Protein AF-A0A2Z5EG47-F1 (afdb_monomer_lite)

Secondary structure (DSSP, 8-state):
---------------------SHHHHHHHHHHHHHHHHHHHHHHHHHHHHHHHHHTT-S-HHHHHHHHHHHHHHHHHHHTTS-GGGHHHHHHHHHHHHHHHHHT--HHHHTSHHH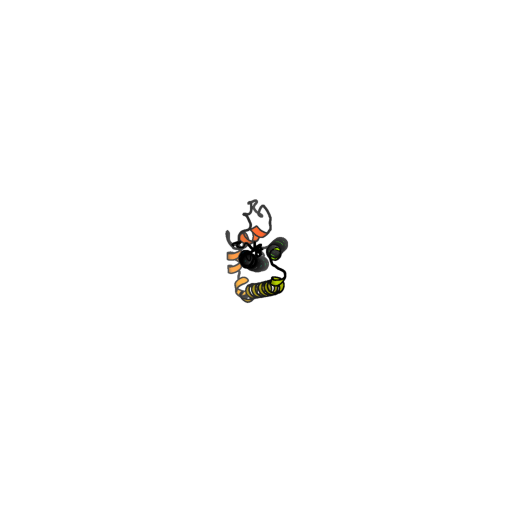HHHHHSTTSHHHHHHGGG--SB-TTSPBPPS----

Sequence (150 aa):
MKGLAYAAGVLLLSAAPCAAATGDKLDQASVARAMYKGAVTTAMKLKRLMLKGQICGVLSQDEATIIQVNADALIAGEATQLSSADADWARSYREGVSDGAFRSADPADERSDEACRRFAAPGGPLGKIRTWTDKPIDENGIRLSPRTLP

Foldseek 3Di:
DDDDDDDDDDDDPPDDPDPDDDPVVVVLQVVLVVQLLVLLLLLLLLLLLLVLCVLLVNADPLLSVQLNVLSVVSNVVSVVSHDPVCVVVSVVSSVVSNCVSPVPDDPVVSNDPVVSCQCPPVVHVVLLSSLSSPPQADPVRHGRDHRDRD

pLDDT: mean 79.4, std 18.1, range [34.75, 96.81]

Structure (mmCIF, N/CA/C/O backbone):
data_AF-A0A2Z5EG47-F1
#
_entry.id   AF-A0A2Z5EG47-F1
#
loop_
_atom_site.group_PDB
_atom_site.id
_atom_site.type_symbol
_atom_site.label_atom_id
_atom_site.label_alt_id
_atom_site.label_comp_id
_atom_site.label_asym_id
_atom_site.label_entity_id
_atom_site.label_seq_id
_atom_site.pdbx_PDB_ins_code
_atom_site.Cartn_x
_atom_site.Cartn_y
_atom_site.Cartn_z
_atom_site.occupancy
_atom_site.B_iso_or_equiv
_atom_site.auth_seq_id
_atom_site.auth_comp_id
_atom_site.auth_asym_id
_atom_site.auth_atom_id
_atom_site.pdbx_PDB_model_num
ATOM 1 N N . MET A 1 1 ? 79.664 -1.237 -53.451 1.00 37.62 1 MET A N 1
ATOM 2 C CA . MET A 1 1 ? 79.757 -0.718 -52.070 1.00 37.62 1 MET A CA 1
ATOM 3 C C . MET A 1 1 ? 78.360 -0.322 -51.607 1.00 37.62 1 MET A C 1
ATOM 5 O O . MET A 1 1 ? 77.699 0.383 -52.346 1.00 37.62 1 MET A O 1
ATOM 9 N N . LYS A 1 2 ? 77.951 -0.871 -50.452 1.00 41.50 2 LYS A N 1
ATOM 10 C CA . LYS A 1 2 ? 76.950 -0.447 -49.443 1.00 41.50 2 LYS A CA 1
ATOM 11 C C . LYS A 1 2 ? 75.808 0.536 -49.792 1.00 41.50 2 LYS A C 1
ATOM 13 O O . LYS A 1 2 ? 76.050 1.620 -50.297 1.00 41.50 2 LYS A O 1
ATOM 18 N N . GLY A 1 3 ? 74.621 0.204 -49.264 1.00 34.75 3 GLY A N 1
ATOM 19 C CA . GLY A 1 3 ? 73.510 1.119 -48.944 1.00 34.75 3 GLY A CA 1
ATOM 20 C C . GLY A 1 3 ? 72.186 0.347 -48.809 1.00 34.75 3 GLY A C 1
ATOM 21 O O . GLY A 1 3 ? 71.495 0.189 -49.801 1.00 34.75 3 GLY A O 1
ATOM 22 N N . LEU A 1 4 ? 71.970 -0.470 -47.769 1.00 40.62 4 LEU A N 1
ATOM 23 C CA . LEU A 1 4 ? 71.340 -0.154 -46.468 1.00 40.62 4 LEU A CA 1
ATOM 24 C C . LEU A 1 4 ? 69.941 0.499 -46.555 1.00 40.62 4 LEU A C 1
ATOM 26 O O . LEU A 1 4 ? 69.754 1.544 -47.162 1.00 40.62 4 LEU A O 1
ATOM 30 N N . ALA A 1 5 ? 68.997 -0.203 -45.919 1.00 44.69 5 ALA A N 1
ATOM 31 C CA . ALA A 1 5 ? 67.548 -0.035 -45.853 1.00 44.69 5 ALA A CA 1
ATOM 32 C C . ALA A 1 5 ? 67.066 1.272 -45.197 1.00 44.69 5 ALA A C 1
ATOM 34 O O . ALA A 1 5 ? 67.839 1.918 -44.506 1.00 44.69 5 ALA A O 1
ATOM 35 N N . TYR A 1 6 ? 65.770 1.588 -45.333 1.00 38.62 6 TYR A N 1
ATOM 36 C CA . TYR A 1 6 ? 64.822 1.649 -44.203 1.00 38.62 6 TYR A CA 1
ATOM 3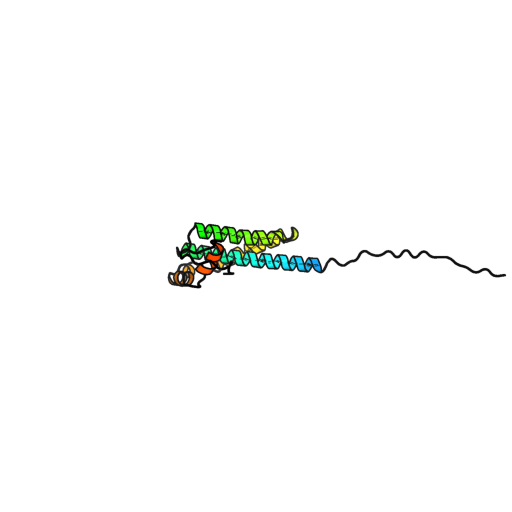7 C C . TYR A 1 6 ? 63.382 1.818 -44.728 1.00 38.62 6 TYR A C 1
ATOM 39 O O . TYR A 1 6 ? 63.048 2.812 -45.364 1.00 38.62 6 TYR A O 1
ATOM 47 N N . ALA A 1 7 ? 62.531 0.826 -44.456 1.00 45.78 7 ALA A N 1
ATOM 48 C CA . ALA A 1 7 ? 61.086 0.896 -44.648 1.00 45.78 7 ALA A CA 1
ATOM 49 C C . ALA A 1 7 ? 60.450 1.415 -43.350 1.00 45.78 7 ALA A C 1
ATOM 51 O O . ALA A 1 7 ? 60.598 0.793 -42.298 1.00 45.78 7 ALA A O 1
ATOM 52 N N . ALA A 1 8 ? 59.763 2.555 -43.413 1.00 46.38 8 ALA A N 1
ATOM 53 C CA . ALA A 1 8 ? 58.985 3.088 -42.301 1.00 46.38 8 ALA A CA 1
ATOM 54 C C . ALA A 1 8 ? 57.560 2.519 -42.371 1.00 46.38 8 ALA A C 1
ATOM 56 O O . ALA A 1 8 ? 56.737 2.958 -43.172 1.00 46.38 8 ALA A O 1
ATOM 57 N N . GLY A 1 9 ? 57.292 1.498 -41.556 1.00 39.62 9 GLY A N 1
ATOM 58 C CA . GLY A 1 9 ? 55.954 0.956 -41.343 1.00 39.62 9 GLY A CA 1
ATOM 59 C C . GLY A 1 9 ? 55.129 1.889 -40.459 1.00 39.62 9 GLY A C 1
ATOM 60 O O . GLY A 1 9 ? 55.488 2.147 -39.313 1.00 39.62 9 GLY A O 1
ATOM 61 N N . VAL A 1 10 ? 54.014 2.384 -40.992 1.00 47.78 10 VAL A N 1
ATOM 62 C CA . VAL A 1 10 ? 52.990 3.103 -40.229 1.00 47.78 10 VAL A CA 1
ATOM 63 C C . VAL A 1 10 ? 52.117 2.061 -39.526 1.00 47.78 10 VAL A C 1
ATOM 65 O O . VAL A 1 10 ? 51.282 1.411 -40.149 1.00 47.78 10 VAL A O 1
ATOM 68 N N . LEU A 1 11 ? 52.335 1.876 -38.224 1.00 45.69 11 LEU A N 1
ATOM 69 C CA . LEU A 1 11 ? 51.441 1.123 -37.343 1.00 45.69 11 LEU A CA 1
ATOM 70 C C . LEU A 1 11 ? 50.216 1.990 -37.026 1.00 45.69 11 LEU A C 1
ATOM 72 O O . LEU A 1 11 ? 50.274 2.891 -36.191 1.00 45.69 11 LEU A O 1
ATOM 76 N N . LEU A 1 12 ? 49.099 1.713 -37.698 1.00 46.50 12 LEU A N 1
ATOM 77 C CA . LEU A 1 12 ? 47.779 2.189 -37.291 1.00 46.50 12 LEU A CA 1
ATOM 78 C C . LEU A 1 12 ? 47.355 1.421 -36.030 1.00 46.50 12 LEU A C 1
ATOM 80 O O . LEU A 1 12 ? 46.904 0.280 -36.111 1.00 46.50 12 LEU A O 1
ATOM 84 N N . LEU A 1 13 ? 47.508 2.044 -34.858 1.00 44.38 13 LEU A N 1
ATOM 85 C CA . LEU A 1 13 ? 46.840 1.603 -33.634 1.00 44.38 13 LEU A CA 1
ATOM 86 C C . LEU A 1 13 ? 45.331 1.840 -33.790 1.00 44.38 13 LEU A C 1
ATOM 88 O O . LEU A 1 13 ? 44.831 2.944 -33.582 1.00 44.38 13 LEU A O 1
ATOM 92 N N . SER A 1 14 ? 44.594 0.791 -34.143 1.00 49.91 14 SER A N 1
ATOM 93 C CA . SER A 1 14 ? 43.146 0.742 -33.977 1.00 49.91 14 SER A CA 1
ATOM 94 C C . SER A 1 14 ? 42.823 0.669 -32.482 1.00 49.91 14 SER A C 1
ATOM 96 O O . SER A 1 14 ? 42.926 -0.393 -31.867 1.00 49.91 14 SER A O 1
ATOM 98 N N . ALA A 1 15 ? 42.453 1.803 -31.887 1.00 48.19 15 ALA A N 1
ATOM 99 C CA . ALA A 1 15 ? 41.835 1.839 -30.570 1.00 48.19 15 ALA A CA 1
ATOM 100 C C . ALA A 1 15 ? 40.450 1.176 -30.662 1.00 48.19 15 ALA A C 1
ATOM 102 O O . ALA A 1 15 ? 39.527 1.718 -31.269 1.00 48.19 15 ALA A O 1
ATOM 103 N N . ALA A 1 16 ? 40.319 -0.023 -30.096 1.00 49.09 16 ALA A N 1
ATOM 104 C CA . ALA A 1 16 ? 39.025 -0.656 -29.889 1.00 49.09 16 ALA A CA 1
ATOM 105 C C . ALA A 1 16 ? 38.212 0.192 -28.890 1.00 49.09 16 ALA A C 1
ATOM 107 O O . ALA A 1 16 ? 38.741 0.529 -27.826 1.00 49.09 16 ALA A O 1
ATOM 108 N N . PRO A 1 17 ? 36.953 0.560 -29.187 1.00 50.06 17 PRO A N 1
ATOM 109 C CA . PRO A 1 17 ? 36.116 1.242 -28.214 1.00 50.06 17 PRO A CA 1
ATOM 110 C C . PRO A 1 17 ? 35.842 0.320 -27.020 1.00 50.06 17 PRO A C 1
ATOM 112 O O . PRO A 1 17 ? 35.502 -0.853 -27.172 1.00 50.06 17 PRO A O 1
ATOM 115 N N . CYS A 1 18 ? 36.027 0.891 -25.831 1.00 45.66 18 CYS A N 1
ATOM 116 C CA . CYS A 1 18 ? 35.868 0.286 -24.518 1.00 45.66 18 CYS A CA 1
ATOM 117 C C . CYS A 1 18 ? 34.618 -0.601 -24.399 1.00 45.66 18 CYS A C 1
ATOM 119 O O . CYS A 1 18 ? 33.487 -0.115 -24.409 1.00 45.66 18 CYS A O 1
ATOM 121 N N . ALA A 1 19 ? 34.828 -1.893 -24.156 1.00 49.62 19 ALA A N 1
ATOM 122 C CA . ALA A 1 19 ? 33.821 -2.770 -23.577 1.00 49.62 19 ALA A CA 1
ATOM 123 C C . ALA A 1 19 ? 33.773 -2.548 -22.054 1.00 49.62 19 ALA A C 1
ATOM 125 O O . ALA A 1 19 ? 34.310 -3.332 -21.279 1.00 49.62 19 ALA A O 1
ATOM 126 N N . ALA A 1 20 ? 33.160 -1.446 -21.623 1.00 52.97 20 ALA A N 1
ATOM 127 C CA . ALA A 1 20 ? 32.856 -1.175 -20.219 1.00 52.97 20 ALA A CA 1
ATOM 128 C C . ALA A 1 20 ? 31.451 -0.561 -20.121 1.00 52.97 20 ALA A C 1
ATOM 130 O O . ALA A 1 20 ? 31.304 0.646 -19.983 1.00 52.97 20 ALA A O 1
ATOM 131 N N . ALA A 1 21 ? 30.403 -1.375 -20.299 1.00 49.91 21 ALA A N 1
ATOM 132 C CA . ALA A 1 21 ? 29.013 -0.910 -20.162 1.00 49.91 21 ALA A CA 1
ATOM 133 C C . ALA A 1 21 ? 27.995 -2.012 -19.799 1.00 49.91 21 ALA A C 1
ATOM 135 O O . ALA A 1 21 ? 26.793 -1.825 -19.994 1.00 49.91 21 ALA A O 1
ATOM 136 N N . THR A 1 22 ? 28.443 -3.175 -19.318 1.00 53.53 22 THR A N 1
ATOM 137 C CA . THR A 1 22 ? 27.555 -4.308 -18.991 1.00 53.53 22 THR A CA 1
ATOM 138 C C . THR A 1 22 ? 27.369 -4.536 -17.488 1.00 53.53 22 THR A C 1
ATOM 140 O O . THR A 1 22 ? 26.335 -5.074 -17.106 1.00 53.53 22 THR A O 1
ATOM 143 N N . GLY A 1 23 ? 28.298 -4.083 -16.635 1.00 51.09 23 GLY A N 1
ATOM 144 C CA . GLY A 1 23 ? 28.180 -4.164 -15.168 1.00 51.09 23 GLY A CA 1
ATOM 145 C C . GLY A 1 23 ? 27.133 -3.200 -14.598 1.00 51.09 23 GLY A C 1
ATOM 146 O O . GLY A 1 23 ? 26.141 -3.651 -14.033 1.00 51.09 23 GLY A O 1
ATOM 147 N N . ASP A 1 24 ? 27.297 -1.903 -14.878 1.00 59.38 24 ASP A N 1
ATOM 148 C CA . ASP A 1 24 ? 26.468 -0.775 -14.390 1.00 59.38 24 ASP A CA 1
ATOM 149 C C . ASP A 1 24 ? 25.023 -0.712 -14.935 1.00 59.38 24 ASP A C 1
ATOM 151 O O . ASP A 1 24 ? 24.272 0.222 -14.661 1.00 59.38 24 ASP A O 1
ATOM 155 N N . LYS A 1 25 ? 24.620 -1.655 -15.792 1.00 56.97 25 LYS A N 1
ATOM 156 C CA . LYS A 1 25 ? 23.227 -1.756 -16.272 1.00 56.97 25 LYS A CA 1
ATOM 157 C C . LYS A 1 25 ? 22.487 -2.925 -15.639 1.00 56.97 25 LYS A C 1
ATOM 159 O O . LYS A 1 25 ? 21.274 -2.855 -15.443 1.00 56.97 25 LYS A O 1
ATOM 164 N N . LEU A 1 26 ? 23.205 -4.007 -15.331 1.00 60.03 26 LEU A N 1
ATOM 165 C CA . LEU A 1 26 ? 22.642 -5.165 -14.640 1.00 60.03 26 LEU A CA 1
ATOM 166 C C . LEU A 1 26 ? 22.366 -4.843 -13.167 1.00 60.03 26 LEU A C 1
ATOM 168 O O . LEU A 1 26 ? 21.358 -5.303 -12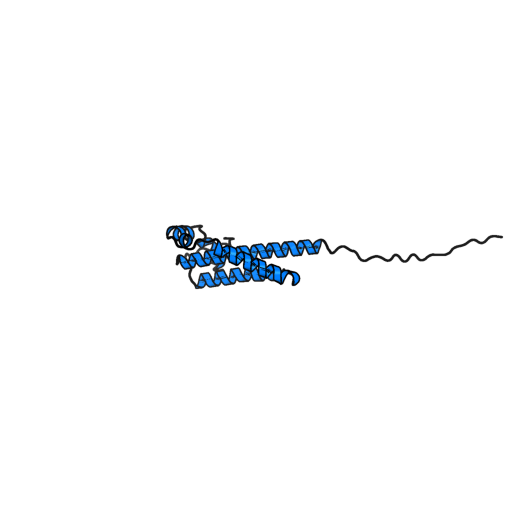.626 1.00 60.03 26 LEU A O 1
ATOM 172 N N . ASP A 1 27 ? 23.202 -4.015 -12.539 1.00 72.56 27 ASP A N 1
ATOM 173 C CA . ASP A 1 27 ? 22.979 -3.527 -11.178 1.00 72.56 27 ASP A CA 1
ATOM 174 C C . ASP A 1 27 ? 21.750 -2.597 -11.097 1.00 72.56 27 ASP A C 1
ATOM 176 O O . ASP A 1 27 ? 20.873 -2.835 -10.268 1.00 72.56 27 ASP A O 1
ATOM 180 N N . GLN A 1 28 ? 21.583 -1.645 -12.018 1.00 72.81 28 GLN A N 1
ATOM 181 C CA . GLN A 1 28 ? 20.462 -0.707 -12.059 1.00 72.81 28 GLN A CA 1
ATOM 182 C C . GLN A 1 28 ? 19.135 -1.422 -12.301 1.00 72.81 28 GLN A C 1
ATOM 184 O O . GLN A 1 28 ? 18.162 -1.166 -11.593 1.00 72.81 28 GLN A O 1
ATOM 189 N N . ALA A 1 29 ? 19.096 -2.381 -13.233 1.00 77.81 29 ALA A N 1
ATOM 190 C CA . ALA A 1 29 ? 17.907 -3.200 -13.457 1.00 77.81 29 ALA A CA 1
ATOM 191 C C . ALA A 1 29 ? 17.538 -4.022 -12.207 1.00 77.81 29 ALA A C 1
ATOM 193 O O . ALA A 1 29 ? 16.360 -4.166 -11.872 1.00 77.81 29 ALA A O 1
ATOM 194 N N . SER A 1 30 ? 18.532 -4.543 -11.479 1.00 86.50 30 SER A N 1
ATOM 195 C CA . SER A 1 30 ? 18.289 -5.285 -10.236 1.00 86.50 30 SER A CA 1
ATOM 196 C C . SER A 1 30 ? 17.734 -4.393 -9.118 1.00 86.50 30 SER A C 1
ATOM 198 O O . SER A 1 30 ? 16.795 -4.797 -8.426 1.00 86.50 30 SER A O 1
ATOM 200 N N . VAL A 1 31 ? 18.246 -3.165 -8.998 1.00 91.94 31 VAL A N 1
ATOM 201 C CA . VAL A 1 31 ? 17.793 -2.162 -8.028 1.00 91.94 31 VAL A CA 1
ATOM 202 C C . VAL A 1 31 ? 16.374 -1.703 -8.358 1.00 91.94 31 VAL A C 1
ATOM 204 O O . VAL A 1 31 ? 15.512 -1.752 -7.484 1.00 91.94 31 VAL A O 1
ATOM 207 N N . ALA A 1 32 ? 16.086 -1.356 -9.615 1.00 92.94 32 ALA A N 1
ATOM 208 C CA . ALA A 1 32 ? 14.752 -0.934 -10.046 1.00 92.94 32 ALA A CA 1
ATOM 209 C C . ALA A 1 32 ? 13.698 -2.022 -9.781 1.00 92.94 32 ALA A C 1
ATOM 211 O O . ALA A 1 32 ? 12.630 -1.755 -9.226 1.00 92.94 32 ALA A O 1
ATOM 212 N N . ARG A 1 33 ? 14.025 -3.289 -10.076 1.00 94.62 33 ARG A N 1
ATOM 213 C CA . ARG A 1 33 ? 13.159 -4.423 -9.724 1.00 94.62 33 ARG A CA 1
ATOM 214 C C . ARG A 1 33 ? 12.974 -4.550 -8.213 1.00 94.62 33 ARG A C 1
ATOM 216 O O . ARG A 1 33 ? 11.865 -4.845 -7.775 1.00 94.62 33 ARG A O 1
ATOM 223 N N . ALA A 1 34 ? 14.017 -4.358 -7.407 1.00 95.31 34 ALA A N 1
ATOM 224 C CA . ALA A 1 34 ? 13.912 -4.423 -5.949 1.00 95.31 34 ALA A CA 1
ATOM 225 C C . ALA A 1 34 ? 12.996 -3.323 -5.385 1.00 95.31 34 ALA A C 1
ATOM 227 O O . ALA A 1 34 ? 12.118 -3.624 -4.573 1.00 95.31 34 ALA A O 1
ATOM 228 N N . MET A 1 35 ? 13.136 -2.089 -5.872 1.00 94.50 35 MET A N 1
ATOM 229 C CA . MET A 1 35 ? 12.281 -0.964 -5.487 1.00 94.50 35 MET A CA 1
ATOM 230 C C . MET A 1 35 ? 10.824 -1.215 -5.884 1.00 94.50 35 MET A C 1
ATOM 232 O O . MET A 1 35 ? 9.929 -1.126 -5.042 1.00 94.50 35 MET A O 1
ATOM 236 N N . TYR A 1 36 ? 10.588 -1.672 -7.118 1.00 96.06 36 TYR A N 1
ATOM 237 C CA . TYR A 1 36 ? 9.253 -2.047 -7.584 1.00 96.06 36 TYR A CA 1
ATOM 238 C C . TYR A 1 36 ? 8.619 -3.150 -6.724 1.00 96.06 36 TYR A C 1
ATOM 240 O O . TYR A 1 36 ? 7.458 -3.046 -6.323 1.00 96.06 36 TYR A O 1
ATOM 248 N N . LYS A 1 37 ? 9.385 -4.194 -6.373 1.00 96.56 37 LYS A N 1
ATOM 249 C CA . LYS A 1 37 ? 8.913 -5.261 -5.476 1.00 96.56 37 LYS A CA 1
ATOM 250 C C . LYS A 1 37 ? 8.497 -4.714 -4.107 1.00 96.56 37 LYS A C 1
ATOM 252 O O . LYS A 1 37 ? 7.442 -5.090 -3.586 1.00 96.56 37 LYS A O 1
ATOM 257 N N . GLY A 1 38 ? 9.312 -3.823 -3.539 1.00 94.44 38 GLY A N 1
ATOM 258 C CA . GLY A 1 38 ? 9.034 -3.150 -2.270 1.00 94.44 38 GLY A CA 1
ATOM 259 C C . GLY A 1 38 ? 7.760 -2.303 -2.323 1.00 94.44 38 GLY A C 1
ATOM 260 O O . GLY A 1 38 ? 6.907 -2.419 -1.437 1.00 94.44 38 GLY A O 1
ATOM 261 N N . ALA A 1 39 ? 7.584 -1.523 -3.392 1.00 95.19 39 ALA A N 1
ATOM 262 C CA . ALA A 1 39 ? 6.392 -0.713 -3.628 1.00 95.19 39 ALA A CA 1
ATOM 263 C C . ALA A 1 39 ? 5.121 -1.561 -3.747 1.00 95.19 39 ALA A C 1
ATOM 265 O O . ALA A 1 39 ? 4.145 -1.303 -3.043 1.00 95.19 39 ALA A O 1
ATOM 266 N N . VAL A 1 40 ? 5.138 -2.610 -4.574 1.00 96.62 40 VAL A N 1
ATOM 267 C CA . VAL A 1 40 ? 3.997 -3.524 -4.746 1.00 96.62 40 VAL A CA 1
ATOM 268 C C . VAL A 1 40 ? 3.623 -4.199 -3.426 1.00 96.62 40 VAL A C 1
ATOM 270 O O . VAL A 1 40 ? 2.450 -4.215 -3.057 1.00 96.62 40 VAL A O 1
ATOM 273 N N . THR A 1 41 ? 4.606 -4.713 -2.682 1.00 94.75 41 THR A N 1
ATOM 274 C CA . THR A 1 41 ? 4.361 -5.380 -1.392 1.00 94.75 41 THR A CA 1
ATOM 275 C C . THR A 1 41 ? 3.745 -4.418 -0.377 1.00 94.75 41 THR A C 1
ATOM 277 O O . THR A 1 41 ? 2.747 -4.743 0.271 1.00 94.75 41 THR A O 1
ATOM 280 N N . THR A 1 42 ? 4.295 -3.206 -0.277 1.00 93.75 42 THR A N 1
ATOM 281 C CA . THR A 1 42 ? 3.789 -2.158 0.620 1.00 93.75 42 THR A CA 1
ATOM 282 C C . THR A 1 42 ? 2.363 -1.762 0.249 1.00 93.75 42 THR A C 1
ATOM 284 O O . THR A 1 42 ? 1.481 -1.744 1.106 1.00 93.75 42 THR A O 1
ATOM 287 N N . ALA A 1 43 ? 2.106 -1.519 -1.037 1.00 94.50 43 ALA A N 1
ATOM 288 C CA . ALA A 1 43 ? 0.791 -1.146 -1.538 1.00 94.50 43 ALA A CA 1
ATOM 289 C C . ALA A 1 43 ? -0.263 -2.235 -1.286 1.00 94.50 43 ALA A C 1
ATOM 291 O O . ALA A 1 43 ? -1.376 -1.923 -0.866 1.00 94.50 43 ALA A O 1
ATOM 292 N N . MET A 1 44 ? 0.066 -3.517 -1.484 1.00 94.00 44 MET A N 1
ATOM 293 C CA . MET A 1 44 ? -0.880 -4.604 -1.203 1.00 94.00 44 MET A CA 1
ATOM 294 C C . MET A 1 44 ? -1.148 -4.758 0.298 1.00 94.00 44 MET A C 1
ATOM 296 O O . MET A 1 44 ? -2.295 -4.970 0.698 1.00 94.00 44 MET A O 1
ATOM 300 N N . LYS A 1 45 ? -0.130 -4.565 1.150 1.00 92.06 45 LYS A N 1
ATOM 301 C CA . LYS A 1 45 ? -0.315 -4.531 2.608 1.00 92.06 45 LYS A CA 1
ATOM 302 C C . LYS A 1 45 ? -1.237 -3.385 3.035 1.00 92.06 45 LYS A C 1
ATOM 304 O O . LYS A 1 45 ? -2.140 -3.611 3.839 1.00 92.06 45 LYS A O 1
ATOM 309 N N . LEU A 1 46 ? -1.065 -2.190 2.464 1.00 92.69 46 LEU A N 1
ATOM 310 C CA . LEU A 1 46 ? -1.961 -1.051 2.698 1.00 92.69 46 LEU A CA 1
ATOM 311 C C . LEU A 1 46 ? -3.397 -1.374 2.294 1.00 92.69 46 LEU A C 1
ATOM 313 O O . LEU A 1 46 ? -4.302 -1.170 3.095 1.00 92.69 46 LEU A O 1
ATOM 317 N N . LYS A 1 47 ? -3.613 -1.934 1.098 1.00 92.94 47 LYS A N 1
ATOM 318 C CA . LYS A 1 47 ? -4.957 -2.294 0.616 1.00 92.94 47 LYS A CA 1
ATOM 319 C C . LYS A 1 47 ? -5.641 -3.334 1.502 1.00 92.94 47 LYS A C 1
ATOM 321 O O . LYS A 1 47 ? -6.831 -3.209 1.778 1.00 92.94 47 LYS A O 1
ATOM 326 N N . ARG A 1 48 ? -4.899 -4.322 2.013 1.00 90.81 48 ARG A N 1
ATOM 327 C CA . ARG A 1 48 ? -5.436 -5.294 2.979 1.00 90.81 48 ARG A CA 1
ATOM 328 C C . ARG A 1 48 ? -5.845 -4.629 4.296 1.00 90.81 48 ARG A C 1
ATOM 330 O O . ARG A 1 48 ? -6.928 -4.895 4.807 1.00 90.81 48 ARG A O 1
ATOM 337 N N . LEU A 1 49 ? -4.995 -3.765 4.849 1.00 92.19 49 LEU A N 1
ATOM 338 C CA . LEU A 1 49 ? -5.292 -3.060 6.101 1.00 92.19 49 LEU A CA 1
ATOM 339 C C . LEU A 1 49 ? -6.430 -2.044 5.937 1.00 92.19 49 LEU A C 1
ATOM 341 O O . LEU A 1 49 ? -7.250 -1.900 6.836 1.00 92.19 49 LEU A O 1
ATOM 345 N N . MET A 1 50 ? -6.515 -1.389 4.781 1.00 92.94 50 MET A N 1
ATOM 346 C CA . MET A 1 50 ? -7.632 -0.531 4.393 1.00 92.94 50 MET A CA 1
ATOM 347 C C . MET A 1 50 ? -8.949 -1.312 4.400 1.00 92.94 50 MET A C 1
ATOM 349 O O . MET A 1 50 ? -9.895 -0.892 5.062 1.00 92.94 50 MET A O 1
ATOM 353 N N . LEU A 1 51 ? -8.984 -2.478 3.743 1.00 91.25 51 LEU A N 1
ATOM 354 C CA . LEU A 1 51 ? -10.153 -3.357 3.745 1.00 91.25 51 LEU A CA 1
ATOM 355 C C . LEU A 1 51 ? -10.549 -3.754 5.173 1.00 91.25 51 LEU A C 1
ATOM 357 O O . LEU A 1 51 ? -11.725 -3.701 5.522 1.00 91.25 51 LEU A O 1
ATOM 361 N N . LYS A 1 52 ? -9.575 -4.092 6.028 1.00 91.25 52 LYS A N 1
ATOM 362 C CA . LYS A 1 52 ? -9.838 -4.373 7.445 1.00 91.25 52 LYS A CA 1
ATOM 363 C C . LYS A 1 52 ? -10.440 -3.170 8.175 1.00 91.25 52 LYS A C 1
ATOM 365 O O . LYS A 1 52 ? -11.396 -3.333 8.924 1.00 91.25 52 LYS A O 1
ATOM 370 N N . GLY A 1 53 ? -9.924 -1.967 7.933 1.00 92.31 53 GLY A N 1
ATOM 371 C CA . GLY A 1 53 ? -10.470 -0.739 8.509 1.00 92.31 53 GLY A CA 1
ATOM 372 C C . GLY A 1 53 ? -11.920 -0.478 8.103 1.00 92.31 53 GLY A C 1
ATOM 373 O O . GLY A 1 53 ? -12.720 -0.095 8.956 1.00 92.31 53 GLY A O 1
ATOM 374 N N . GLN A 1 54 ? -12.268 -0.749 6.842 1.00 92.69 54 GLN A N 1
ATOM 375 C CA . GLN A 1 54 ? -13.644 -0.657 6.347 1.00 92.69 54 GLN A CA 1
ATOM 376 C C . GLN A 1 54 ? -14.546 -1.726 6.980 1.00 92.69 54 GLN A C 1
ATOM 378 O O . GLN A 1 54 ? -15.634 -1.405 7.445 1.00 92.69 54 GLN A O 1
ATOM 383 N N . ILE A 1 55 ? -14.080 -2.978 7.060 1.00 90.44 55 ILE A N 1
ATOM 384 C CA . ILE A 1 55 ? -14.801 -4.089 7.705 1.00 90.44 55 ILE A CA 1
ATOM 385 C C . ILE A 1 55 ? -15.096 -3.783 9.179 1.00 90.44 55 ILE A C 1
ATOM 387 O O . ILE A 1 55 ? -16.206 -4.017 9.646 1.00 90.44 55 ILE A O 1
ATOM 391 N N . CYS A 1 56 ? -14.115 -3.244 9.902 1.00 91.12 56 CYS A N 1
ATOM 392 C CA . CYS A 1 56 ? -14.250 -2.887 11.311 1.00 91.12 56 CYS A CA 1
ATOM 393 C C . CYS A 1 56 ? -15.007 -1.566 11.545 1.00 91.12 56 CYS A C 1
ATOM 395 O O . CYS A 1 56 ? -15.205 -1.190 12.697 1.00 91.12 56 CYS A O 1
ATOM 397 N N . GLY A 1 57 ? -15.387 -0.831 10.492 1.00 91.69 57 GLY A N 1
ATOM 398 C CA . GLY A 1 57 ? -16.098 0.449 10.603 1.00 91.69 57 GLY A CA 1
ATOM 399 C C . GLY A 1 57 ? -15.275 1.602 11.196 1.00 91.69 57 GLY A C 1
ATOM 400 O O . GLY A 1 57 ? -15.850 2.575 11.670 1.00 91.69 57 GLY A O 1
ATOM 401 N N . VAL A 1 58 ? -13.940 1.507 11.190 1.00 91.88 58 VAL A N 1
ATOM 402 C CA . VAL A 1 58 ? -13.021 2.493 11.810 1.00 91.88 58 VAL A CA 1
ATOM 403 C C . VAL A 1 58 ? -12.217 3.312 10.793 1.00 91.88 58 VAL A C 1
ATOM 405 O O . VAL A 1 58 ? -11.410 4.171 11.161 1.00 91.88 58 VAL A O 1
ATOM 408 N N . LEU A 1 59 ? -12.416 3.035 9.504 1.00 91.44 59 LEU A N 1
ATOM 409 C CA . LEU A 1 59 ? -11.838 3.778 8.392 1.00 91.44 59 LEU A CA 1
ATOM 410 C C . LEU A 1 59 ? -12.963 4.229 7.461 1.00 91.44 59 LEU A C 1
ATOM 412 O O . LEU A 1 59 ? -13.739 3.402 6.979 1.00 91.44 59 LEU A O 1
ATOM 416 N N . SER A 1 60 ? -13.046 5.534 7.211 1.00 92.00 60 SER A N 1
ATOM 417 C CA . SER A 1 60 ? -14.057 6.087 6.309 1.00 92.00 60 SER A CA 1
ATOM 418 C C . SER A 1 60 ? -13.771 5.733 4.844 1.00 92.00 60 SER A C 1
ATOM 420 O O . SER A 1 60 ? -12.635 5.440 4.462 1.00 92.00 60 SER A O 1
ATOM 422 N N . GLN A 1 61 ? -14.804 5.792 3.999 1.00 92.19 61 GLN A N 1
ATOM 423 C CA . GLN A 1 61 ? -14.663 5.546 2.560 1.00 92.19 61 GLN A CA 1
ATOM 424 C C . GLN A 1 61 ? -13.728 6.561 1.883 1.00 92.19 61 GLN A C 1
ATOM 426 O O . GLN A 1 61 ? -12.953 6.190 0.997 1.00 92.19 61 GLN A O 1
ATOM 431 N N . ASP A 1 62 ? -13.761 7.821 2.317 1.00 92.50 62 ASP A N 1
ATOM 432 C CA . ASP A 1 62 ? -12.894 8.875 1.786 1.00 92.50 62 ASP A CA 1
ATOM 433 C C . ASP A 1 62 ? -11.426 8.601 2.129 1.00 92.50 62 ASP A C 1
ATOM 435 O O . ASP A 1 62 ? -10.556 8.659 1.261 1.00 92.50 62 ASP A O 1
ATOM 439 N N . GLU A 1 63 ? -11.139 8.213 3.375 1.00 91.31 63 GLU A N 1
ATOM 440 C CA . GLU A 1 63 ? -9.783 7.843 3.792 1.00 91.31 63 GLU A CA 1
ATOM 441 C C . GLU A 1 63 ? -9.278 6.603 3.062 1.00 91.31 63 GLU A C 1
ATOM 443 O O . GLU A 1 63 ? -8.132 6.588 2.615 1.00 91.31 63 GLU A O 1
ATOM 448 N N . ALA A 1 64 ? -10.131 5.589 2.897 1.00 93.44 64 ALA A N 1
ATOM 449 C CA . ALA A 1 64 ? -9.802 4.405 2.114 1.00 93.44 64 ALA A CA 1
ATOM 450 C C . ALA A 1 64 ? -9.450 4.775 0.664 1.00 93.44 64 ALA A C 1
ATOM 452 O O . ALA A 1 64 ? -8.431 4.328 0.139 1.00 93.44 64 ALA A O 1
ATOM 453 N N . THR A 1 65 ? -10.234 5.658 0.044 1.00 94.50 65 THR A N 1
ATOM 454 C CA . THR A 1 65 ? -9.990 6.125 -1.327 1.00 94.50 65 THR A CA 1
ATOM 455 C C . THR A 1 65 ? -8.638 6.830 -1.445 1.00 94.50 65 THR A C 1
ATOM 457 O O . THR A 1 65 ? -7.863 6.519 -2.350 1.00 94.50 65 THR A O 1
ATOM 460 N N . ILE A 1 66 ? -8.306 7.726 -0.510 1.00 93.06 66 ILE A N 1
ATOM 461 C CA . ILE A 1 66 ? -7.014 8.428 -0.519 1.00 93.06 66 ILE A CA 1
ATOM 462 C C . ILE A 1 66 ? -5.851 7.445 -0.318 1.00 93.06 66 ILE A C 1
ATOM 464 O O . ILE A 1 66 ? -4.876 7.482 -1.069 1.00 93.06 66 ILE A O 1
ATOM 468 N N . ILE A 1 67 ? -5.962 6.524 0.647 1.00 92.75 67 ILE A N 1
ATOM 469 C CA . ILE A 1 67 ? -4.942 5.492 0.893 1.00 92.75 67 ILE A CA 1
ATOM 470 C C . ILE A 1 67 ? -4.727 4.643 -0.364 1.00 92.75 67 ILE A C 1
ATOM 472 O O . ILE A 1 67 ? -3.584 4.360 -0.725 1.00 92.75 67 ILE A O 1
ATOM 476 N N . GLN A 1 68 ? -5.805 4.255 -1.050 1.00 94.25 68 GLN A N 1
ATOM 477 C CA . GLN A 1 68 ? -5.724 3.485 -2.285 1.00 94.25 68 GLN A CA 1
ATOM 478 C C . GLN A 1 68 ? -5.000 4.255 -3.393 1.00 94.25 68 GLN A C 1
ATOM 480 O O . GLN A 1 68 ? -4.074 3.706 -3.991 1.00 94.25 68 GLN A O 1
ATOM 485 N N . VAL A 1 69 ? -5.375 5.516 -3.635 1.00 94.56 69 VAL A N 1
ATOM 486 C CA . VAL A 1 69 ? -4.717 6.378 -4.633 1.00 94.56 69 VAL A CA 1
ATOM 487 C C . VAL A 1 69 ? -3.222 6.499 -4.341 1.00 94.56 69 VAL A C 1
ATOM 489 O O . VAL A 1 69 ? -2.402 6.328 -5.240 1.00 94.56 69 VAL A O 1
ATOM 492 N N . ASN A 1 70 ? -2.848 6.706 -3.080 1.00 92.81 70 ASN A N 1
ATOM 493 C CA . ASN A 1 70 ? -1.448 6.836 -2.679 1.00 92.81 70 ASN A CA 1
ATOM 494 C C . ASN A 1 70 ? -0.658 5.528 -2.788 1.00 92.81 70 ASN A C 1
ATOM 496 O O . ASN A 1 70 ? 0.504 5.538 -3.200 1.00 92.81 70 ASN A O 1
ATOM 500 N N . ALA A 1 71 ? -1.279 4.396 -2.460 1.00 93.31 71 ALA A N 1
ATOM 501 C CA . ALA A 1 71 ? -0.684 3.080 -2.659 1.00 93.31 71 ALA A CA 1
ATOM 502 C C . ALA A 1 71 ? -0.456 2.782 -4.153 1.00 93.31 71 ALA A C 1
ATOM 504 O O . ALA A 1 71 ? 0.580 2.229 -4.523 1.00 93.31 71 ALA A O 1
ATOM 505 N N . ASP A 1 72 ? -1.394 3.168 -5.021 1.00 94.56 72 ASP A N 1
ATOM 506 C CA . ASP A 1 72 ? -1.258 3.002 -6.470 1.00 94.56 72 ASP A CA 1
ATOM 507 C C . ASP A 1 72 ? -0.212 3.960 -7.063 1.00 94.56 72 ASP A C 1
ATOM 509 O O . ASP A 1 72 ? 0.583 3.546 -7.910 1.00 94.56 72 ASP A O 1
ATOM 513 N N . ALA A 1 73 ? -0.133 5.196 -6.564 1.00 92.88 73 ALA A N 1
ATOM 514 C CA . ALA A 1 73 ? 0.896 6.160 -6.948 1.00 92.88 73 ALA A CA 1
ATOM 515 C C . ALA A 1 73 ? 2.313 5.681 -6.589 1.00 92.88 73 ALA A C 1
ATOM 517 O O . ALA A 1 73 ? 3.240 5.895 -7.368 1.00 92.88 73 ALA A O 1
ATOM 518 N N . LEU A 1 74 ? 2.486 4.983 -5.458 1.00 93.31 74 LEU A N 1
ATOM 519 C CA . LEU A 1 74 ? 3.765 4.372 -5.079 1.00 93.31 74 LEU A CA 1
ATOM 520 C C . LEU A 1 74 ? 4.229 3.342 -6.121 1.00 93.31 74 LEU A C 1
ATOM 522 O O . LEU A 1 74 ? 5.375 3.380 -6.561 1.00 93.31 74 LEU A O 1
ATOM 526 N N . ILE A 1 75 ? 3.333 2.443 -6.547 1.00 95.31 75 ILE A N 1
ATOM 527 C CA . ILE A 1 75 ? 3.646 1.455 -7.591 1.00 95.31 75 ILE A CA 1
ATOM 528 C C . ILE A 1 75 ? 3.963 2.164 -8.909 1.00 95.31 75 ILE A C 1
ATOM 530 O O . ILE A 1 75 ? 4.932 1.807 -9.574 1.00 95.31 75 ILE A O 1
ATOM 534 N N . ALA A 1 76 ? 3.147 3.150 -9.293 1.00 94.88 76 ALA A N 1
ATOM 535 C CA . ALA A 1 76 ? 3.330 3.888 -10.537 1.00 94.88 76 ALA A CA 1
ATOM 536 C C . ALA A 1 76 ? 4.678 4.622 -10.572 1.00 94.88 76 ALA A C 1
ATOM 538 O O . ALA A 1 76 ? 5.357 4.572 -11.593 1.00 94.88 76 ALA A O 1
ATOM 539 N N . GLY A 1 77 ? 5.091 5.232 -9.456 1.00 91.94 77 GLY A N 1
ATOM 540 C CA . GLY A 1 77 ? 6.388 5.891 -9.316 1.00 91.94 77 GLY A CA 1
ATOM 541 C C . GLY A 1 77 ? 7.555 4.941 -9.582 1.00 91.94 77 GLY A C 1
ATOM 542 O O . GLY A 1 77 ? 8.378 5.212 -10.454 1.00 91.94 77 GLY A O 1
ATOM 543 N N . GLU A 1 78 ? 7.591 3.787 -8.912 1.00 94.00 78 GLU A N 1
ATOM 544 C CA . GLU A 1 78 ? 8.668 2.807 -9.122 1.00 94.00 78 GLU A CA 1
ATOM 545 C C . GLU A 1 78 ? 8.596 2.124 -10.496 1.00 94.00 78 GLU A C 1
ATOM 547 O O . GLU A 1 78 ? 9.624 1.756 -11.061 1.00 94.00 78 GLU A O 1
ATOM 552 N N . ALA A 1 79 ? 7.401 1.995 -11.084 1.00 93.88 79 ALA A N 1
ATOM 553 C CA . ALA A 1 79 ? 7.243 1.447 -12.431 1.00 93.88 79 ALA A CA 1
ATOM 554 C C . ALA A 1 79 ? 7.968 2.285 -13.496 1.00 93.88 79 ALA A C 1
ATOM 556 O O . ALA A 1 79 ? 8.404 1.728 -14.500 1.00 93.88 79 ALA A O 1
ATOM 557 N N . THR A 1 80 ? 8.132 3.597 -13.282 1.00 93.81 80 THR A N 1
ATOM 558 C CA . THR A 1 80 ? 8.847 4.477 -14.227 1.00 93.81 80 THR A CA 1
ATOM 559 C C . THR A 1 80 ? 10.338 4.160 -14.353 1.00 93.81 80 THR A C 1
ATOM 561 O O . THR A 1 80 ? 10.954 4.526 -15.351 1.00 93.81 80 THR A O 1
ATOM 564 N N . GLN A 1 81 ? 10.915 3.469 -13.365 1.00 92.25 81 GLN A N 1
ATOM 565 C CA . GLN A 1 81 ? 12.321 3.058 -13.362 1.00 92.25 81 GLN A CA 1
ATOM 566 C C . GLN A 1 81 ? 12.538 1.695 -14.032 1.00 92.25 81 GLN A C 1
ATOM 568 O O . GLN A 1 81 ? 13.679 1.282 -14.239 1.00 92.25 81 GLN A O 1
ATOM 573 N N . LEU A 1 82 ? 11.461 0.979 -14.366 1.00 92.94 82 LEU A N 1
ATOM 574 C CA . LEU A 1 82 ? 11.543 -0.296 -15.064 1.00 92.94 82 LEU A CA 1
ATOM 575 C C . LEU A 1 82 ? 11.753 -0.092 -16.562 1.00 92.94 82 LEU A C 1
ATOM 577 O O . LEU A 1 82 ? 11.224 0.834 -17.178 1.00 92.94 82 LEU A O 1
ATOM 581 N N . SER A 1 83 ? 12.494 -1.013 -17.171 1.00 93.69 83 SER A N 1
ATOM 582 C CA . SER A 1 83 ? 12.630 -1.050 -18.622 1.00 93.69 83 SER A CA 1
ATOM 583 C C . SER A 1 83 ? 11.382 -1.656 -19.273 1.00 93.69 83 SER A C 1
ATOM 585 O O . SER A 1 83 ? 10.626 -2.398 -18.644 1.00 93.69 83 SER A O 1
ATOM 587 N N . SER A 1 84 ? 11.182 -1.421 -20.571 1.00 91.62 84 SER A N 1
ATOM 588 C CA . SER A 1 84 ? 10.098 -2.077 -21.319 1.00 91.62 84 SER A CA 1
ATOM 589 C C . SER A 1 84 ? 10.214 -3.608 -21.319 1.00 91.62 84 SER A C 1
ATOM 591 O O . SER A 1 84 ? 9.195 -4.295 -21.353 1.00 91.62 84 SER A O 1
ATOM 593 N N . ALA A 1 85 ? 11.434 -4.150 -21.213 1.00 91.69 85 ALA A N 1
ATOM 594 C CA . ALA A 1 85 ? 11.680 -5.588 -21.100 1.00 91.69 85 ALA A CA 1
ATOM 595 C C . ALA A 1 85 ? 11.165 -6.189 -19.776 1.00 91.69 85 ALA A C 1
ATOM 597 O O . ALA A 1 85 ? 10.987 -7.402 -19.680 1.00 91.69 85 ALA A O 1
ATOM 598 N N . ASP A 1 86 ? 10.898 -5.360 -18.763 1.00 94.19 86 ASP A N 1
ATOM 599 C CA . ASP A 1 86 ? 10.390 -5.784 -17.457 1.00 94.19 86 ASP A CA 1
ATOM 600 C C . ASP A 1 86 ? 8.856 -5.791 -17.369 1.00 94.19 86 ASP A C 1
ATOM 602 O O . ASP A 1 86 ? 8.316 -6.227 -16.353 1.00 94.19 86 ASP A O 1
ATOM 606 N N . ALA A 1 87 ? 8.134 -5.335 -18.400 1.00 92.69 87 ALA A N 1
ATOM 607 C CA . ALA A 1 87 ? 6.686 -5.113 -18.333 1.00 92.69 87 ALA A CA 1
ATOM 608 C C . ALA A 1 87 ? 5.886 -6.377 -17.959 1.00 92.69 87 ALA A C 1
ATOM 610 O O . ALA A 1 87 ? 5.025 -6.336 -17.075 1.00 92.69 87 ALA A O 1
ATOM 611 N N . ASP A 1 88 ? 6.192 -7.513 -18.589 1.00 95.19 88 ASP A N 1
ATOM 612 C CA . ASP A 1 88 ? 5.503 -8.781 -18.317 1.00 95.19 88 ASP A CA 1
ATOM 613 C C . ASP A 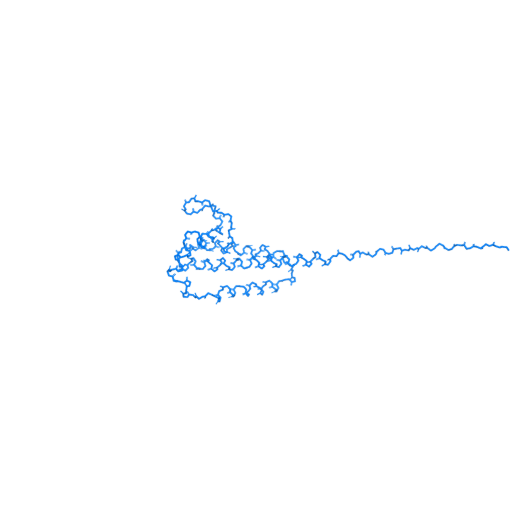1 88 ? 5.842 -9.340 -16.933 1.00 95.19 88 ASP A C 1
ATOM 615 O O . ASP A 1 88 ? 4.963 -9.844 -16.225 1.00 95.19 8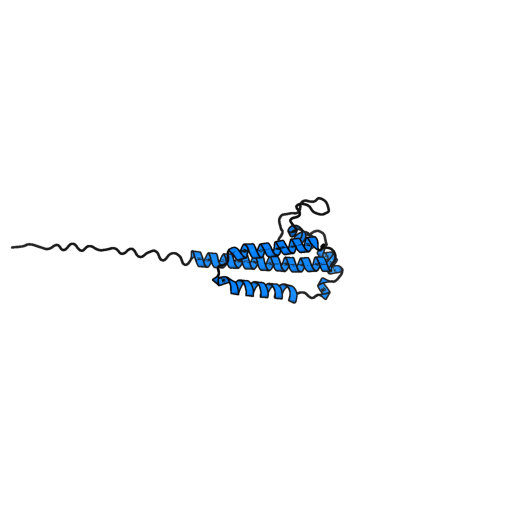8 ASP A O 1
ATOM 619 N N . TRP A 1 89 ? 7.102 -9.203 -16.516 1.00 96.06 89 TRP A N 1
ATOM 620 C CA . TRP A 1 89 ? 7.539 -9.573 -15.174 1.00 96.06 89 TRP A CA 1
ATOM 621 C C . TRP A 1 89 ? 6.830 -8.726 -14.109 1.00 96.06 89 TRP A C 1
ATOM 623 O O . TRP A 1 89 ? 6.311 -9.277 -13.140 1.00 96.06 89 TRP A O 1
ATOM 633 N N . ALA A 1 90 ? 6.764 -7.406 -14.299 1.00 96.31 90 ALA A N 1
ATOM 634 C CA . ALA A 1 90 ? 6.159 -6.471 -13.357 1.00 96.31 90 ALA A CA 1
ATOM 635 C C . ALA A 1 90 ? 4.662 -6.747 -13.174 1.00 96.31 90 ALA A C 1
ATOM 637 O O . ALA A 1 90 ? 4.180 -6.820 -12.041 1.00 96.31 90 ALA A O 1
ATOM 638 N N . ARG A 1 91 ? 3.946 -6.981 -14.284 1.00 96.50 91 ARG A N 1
ATOM 639 C CA . ARG A 1 91 ? 2.536 -7.392 -14.276 1.00 96.50 91 ARG A CA 1
ATOM 640 C C . ARG A 1 91 ? 2.345 -8.691 -13.493 1.00 96.50 91 ARG A C 1
ATOM 642 O O . ARG A 1 91 ? 1.598 -8.701 -12.517 1.00 96.50 91 ARG A O 1
ATOM 649 N N . SER A 1 92 ? 3.088 -9.737 -13.856 1.00 96.81 92 SER A N 1
ATOM 650 C CA . SER A 1 92 ? 2.985 -11.059 -13.218 1.00 96.81 92 SER A CA 1
ATOM 651 C C . SER A 1 92 ? 3.323 -11.006 -11.725 1.00 96.81 92 SER A C 1
ATOM 653 O O . SER A 1 92 ? 2.664 -11.636 -10.900 1.00 96.81 92 SER A O 1
ATOM 655 N N . TYR A 1 93 ? 4.342 -10.227 -11.353 1.00 96.25 93 TYR A N 1
ATOM 656 C CA . TYR A 1 93 ? 4.723 -10.039 -9.958 1.00 96.25 93 TYR A CA 1
ATOM 657 C C . TYR A 1 93 ? 3.618 -9.331 -9.166 1.00 96.25 93 TYR A C 1
ATOM 659 O O . TYR A 1 93 ? 3.249 -9.789 -8.086 1.00 96.25 93 TYR A O 1
ATOM 667 N N . ARG A 1 94 ? 3.054 -8.241 -9.704 1.00 95.56 94 ARG A N 1
ATOM 668 C CA . ARG A 1 94 ? 1.957 -7.507 -9.059 1.00 95.56 94 ARG A CA 1
ATOM 669 C C . ARG A 1 94 ? 0.727 -8.387 -8.851 1.00 95.56 94 ARG A C 1
ATOM 671 O O . ARG A 1 94 ? 0.158 -8.361 -7.762 1.00 95.56 94 ARG A O 1
ATOM 678 N N . GLU A 1 95 ? 0.343 -9.157 -9.863 1.00 94.81 95 GLU A N 1
ATOM 679 C CA . GLU A 1 95 ? -0.768 -10.111 -9.782 1.00 94.81 95 GLU A CA 1
ATOM 680 C C . GLU A 1 95 ? -0.510 -11.160 -8.694 1.00 94.81 95 GLU A C 1
ATOM 682 O O . GLU A 1 95 ? -1.325 -11.316 -7.786 1.00 94.81 95 GLU A O 1
ATOM 687 N N . GLY A 1 96 ? 0.669 -11.791 -8.698 1.00 94.44 96 GLY A N 1
ATOM 688 C CA . GLY A 1 96 ? 1.030 -12.802 -7.702 1.00 94.44 96 GLY A CA 1
ATOM 689 C C . GLY A 1 96 ? 1.039 -12.277 -6.261 1.00 94.44 96 GLY A C 1
ATOM 690 O O . GLY A 1 96 ? 0.558 -12.954 -5.350 1.00 94.44 96 GLY A O 1
ATOM 691 N N . VAL A 1 97 ? 1.545 -11.059 -6.033 1.00 94.00 97 VAL A N 1
ATOM 692 C CA . VAL A 1 97 ? 1.539 -10.442 -4.694 1.00 94.00 97 VAL A CA 1
ATOM 693 C C . VAL A 1 97 ? 0.127 -10.056 -4.264 1.00 94.00 97 VAL A C 1
ATOM 695 O O . VAL A 1 97 ? -0.226 -10.282 -3.108 1.00 94.00 97 VAL A O 1
ATOM 698 N N . SER A 1 98 ? -0.685 -9.500 -5.169 1.00 89.62 98 SER A N 1
ATOM 699 C CA . SER A 1 98 ? -2.092 -9.188 -4.890 1.00 89.62 98 SER A CA 1
ATOM 700 C C . SER A 1 98 ? -2.837 -10.447 -4.450 1.00 89.62 98 SER A C 1
ATOM 702 O O . SER A 1 98 ? -3.428 -10.487 -3.372 1.00 89.62 98 SER A O 1
ATOM 704 N N . ASP A 1 99 ? -2.719 -11.517 -5.229 1.00 89.31 99 ASP A N 1
ATOM 705 C CA . ASP A 1 99 ? -3.339 -12.799 -4.927 1.00 89.31 99 ASP A CA 1
ATOM 706 C C . ASP A 1 99 ? -2.879 -13.368 -3.582 1.00 89.31 99 ASP A C 1
ATOM 708 O O . ASP A 1 99 ? -3.703 -13.787 -2.768 1.00 89.31 99 ASP A O 1
ATOM 712 N N . GLY A 1 100 ? -1.573 -13.345 -3.307 1.00 86.31 100 GLY A N 1
ATOM 713 C CA . GLY A 1 100 ? -1.027 -13.806 -2.031 1.00 86.31 100 GLY A CA 1
ATOM 714 C C . GLY A 1 100 ? -1.507 -12.982 -0.832 1.00 86.31 100 GLY A C 1
ATOM 715 O O . GLY A 1 100 ? -1.796 -13.541 0.231 1.00 86.31 100 GLY A O 1
ATOM 716 N N . ALA A 1 101 ? -1.645 -11.663 -0.994 1.00 84.19 101 ALA A N 1
ATOM 717 C CA . ALA A 1 101 ? -2.073 -10.764 0.073 1.00 84.19 101 ALA A CA 1
ATOM 718 C C . ALA A 1 101 ? -3.508 -11.048 0.543 1.00 84.19 101 ALA A C 1
ATOM 720 O O . ALA A 1 101 ? -3.774 -10.958 1.745 1.00 84.19 101 ALA A O 1
ATOM 721 N N . PHE A 1 102 ? -4.404 -11.420 -0.379 1.00 77.88 102 PHE A N 1
ATOM 722 C CA . PHE A 1 102 ? -5.820 -11.657 -0.082 1.00 77.88 102 PHE A CA 1
ATOM 723 C C . PHE A 1 102 ? -6.174 -13.132 0.147 1.00 77.88 102 PHE A C 1
ATOM 725 O O . PHE A 1 102 ? -7.062 -13.405 0.949 1.00 77.88 102 PHE A O 1
ATOM 732 N N . ARG A 1 103 ? -5.477 -14.096 -0.474 1.00 78.75 103 ARG A N 1
ATOM 733 C CA . ARG A 1 103 ? -5.740 -15.534 -0.247 1.00 78.75 103 ARG A CA 1
ATOM 734 C C . ARG A 1 103 ? -5.260 -16.046 1.113 1.00 78.75 103 ARG A C 1
ATOM 736 O O . ARG A 1 103 ? -5.765 -17.052 1.591 1.00 78.75 103 ARG A O 1
ATOM 743 N N . SER A 1 104 ? -4.273 -15.388 1.720 1.00 66.12 104 SER A N 1
ATOM 744 C CA . SER A 1 104 ? -3.683 -15.795 3.007 1.00 66.12 104 SER A CA 1
ATOM 745 C C . SER A 1 104 ? -4.452 -15.298 4.237 1.00 66.12 104 SER A C 1
ATOM 747 O O . SER A 1 104 ? -4.035 -15.557 5.364 1.00 66.12 104 SER A O 1
ATOM 749 N N . ALA A 1 105 ? -5.534 -14.542 4.046 1.00 65.19 105 ALA A N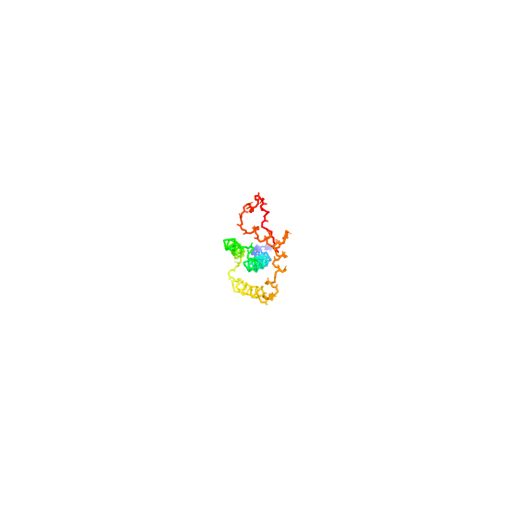 1
ATOM 750 C CA . ALA A 1 105 ? -6.353 -14.034 5.136 1.00 65.19 105 ALA A CA 1
ATOM 751 C C . ALA A 1 105 ? -7.549 -14.964 5.362 1.00 65.19 105 ALA A C 1
ATOM 753 O O . ALA A 1 105 ? -8.334 -15.159 4.438 1.00 65.19 105 ALA A O 1
ATOM 754 N N . ASP A 1 106 ? -7.714 -15.489 6.579 1.00 68.69 106 ASP A N 1
ATOM 755 C CA . ASP A 1 106 ? -8.996 -16.067 6.987 1.00 68.69 106 ASP A CA 1
ATOM 756 C C . ASP A 1 106 ? -9.997 -14.915 7.208 1.00 68.69 106 ASP A C 1
ATOM 758 O O . ASP A 1 106 ? -9.797 -14.084 8.105 1.00 68.69 106 ASP A O 1
ATOM 762 N N . PRO A 1 107 ? -11.069 -14.811 6.401 1.00 66.38 107 PRO A N 1
ATOM 763 C CA . PRO A 1 107 ? -12.037 -13.731 6.536 1.00 66.38 107 PRO A CA 1
ATOM 764 C C . PRO A 1 107 ? -12.786 -13.735 7.875 1.00 66.38 107 PRO A C 1
ATOM 766 O O . PRO A 1 107 ? -13.273 -12.678 8.278 1.00 66.38 107 PRO A O 1
ATOM 769 N N . ALA A 1 108 ? -12.920 -14.887 8.543 1.00 63.62 108 ALA A N 1
ATOM 770 C CA . ALA A 1 108 ? -13.612 -14.995 9.826 1.00 63.62 108 ALA A CA 1
ATOM 771 C C . ALA A 1 108 ? -12.780 -14.382 10.963 1.00 63.62 108 ALA A C 1
ATOM 773 O O . ALA A 1 108 ? -13.302 -13.592 11.753 1.00 63.62 108 ALA A O 1
ATOM 774 N N . ASP A 1 109 ? -11.476 -14.657 10.987 1.00 68.25 109 ASP A N 1
ATOM 775 C CA . ASP A 1 109 ? -10.557 -14.118 11.995 1.00 68.25 109 ASP A CA 1
ATOM 776 C C . ASP A 1 109 ? -10.393 -12.598 11.874 1.00 68.25 109 ASP A C 1
ATOM 778 O O . ASP A 1 109 ? -10.385 -11.879 12.880 1.00 68.25 109 ASP A O 1
ATOM 782 N N . GLU A 1 110 ? -10.323 -12.083 10.642 1.00 72.94 110 GLU A N 1
ATOM 783 C CA . GLU A 1 110 ? -10.160 -10.648 10.367 1.00 72.94 110 GLU A CA 1
ATOM 784 C C . GLU A 1 110 ? -11.386 -9.809 10.772 1.00 72.94 110 GLU A C 1
ATOM 786 O O . GLU A 1 110 ? -11.247 -8.603 10.989 1.00 72.94 110 GLU A O 1
ATOM 791 N N . ARG A 1 111 ? -12.564 -10.439 10.894 1.00 78.44 111 ARG A N 1
ATOM 792 C CA . ARG A 1 111 ? -13.850 -9.802 11.237 1.00 78.44 111 ARG A CA 1
ATOM 793 C C . ARG A 1 111 ? -14.204 -9.855 12.719 1.00 78.44 111 ARG A C 1
ATOM 795 O O . ARG A 1 111 ? -15.202 -9.261 13.111 1.00 78.44 111 ARG A O 1
ATOM 802 N N . SER A 1 112 ? -13.440 -10.577 13.536 1.00 86.50 112 SER A N 1
ATOM 803 C CA . SER A 1 112 ? -13.741 -10.689 14.964 1.00 86.50 112 SER A CA 1
ATOM 804 C C . SER A 1 112 ? -13.622 -9.336 15.684 1.00 86.50 112 SER A C 1
ATOM 806 O O . SER A 1 112 ? -12.722 -8.542 15.397 1.00 86.50 112 SER A O 1
ATOM 808 N N . ASP A 1 113 ? -14.478 -9.096 16.683 1.00 89.00 113 ASP A N 1
ATOM 809 C CA . ASP A 1 113 ? -14.442 -7.869 17.499 1.00 89.00 113 ASP A CA 1
ATOM 810 C C . ASP A 1 113 ? -13.061 -7.627 18.113 1.00 89.00 113 ASP A C 1
ATOM 812 O O . ASP A 1 113 ? -12.569 -6.503 18.188 1.00 89.00 113 ASP A O 1
ATOM 816 N N . GLU A 1 114 ? -12.407 -8.703 18.541 1.00 90.44 114 GLU A N 1
ATOM 817 C CA . GLU A 1 114 ? -11.069 -8.650 19.109 1.00 90.44 114 GLU A CA 1
ATOM 818 C C . GLU A 1 114 ? -10.012 -8.245 18.068 1.00 90.44 114 GLU A C 1
ATOM 820 O O . GLU A 1 114 ? -9.134 -7.430 18.363 1.00 90.44 114 GLU A O 1
ATOM 825 N N . ALA A 1 115 ? -10.107 -8.745 16.832 1.00 88.94 115 ALA A N 1
ATOM 826 C CA . ALA A 1 115 ? -9.234 -8.310 15.747 1.00 88.94 115 ALA A CA 1
ATOM 827 C C . ALA A 1 115 ? -9.442 -6.826 15.407 1.00 88.94 115 ALA A C 1
ATOM 829 O O . ALA A 1 115 ? -8.456 -6.120 15.168 1.00 88.94 115 ALA A O 1
ATOM 830 N N . CYS A 1 116 ? -10.687 -6.343 15.433 1.00 92.19 116 CYS A N 1
ATOM 831 C CA . CYS A 1 116 ? -11.005 -4.932 15.227 1.00 92.19 116 CYS A CA 1
ATOM 832 C C . CYS A 1 116 ? -10.486 -4.043 16.365 1.00 92.19 116 CYS A C 1
ATOM 834 O O . CYS A 1 116 ? -9.866 -3.012 16.095 1.00 92.19 116 CYS A O 1
ATOM 836 N N . ARG A 1 117 ? -10.623 -4.469 17.630 1.00 92.38 117 ARG A N 1
ATOM 837 C CA . ARG A 1 117 ? -10.048 -3.756 18.784 1.00 92.38 117 ARG A CA 1
ATOM 838 C C . ARG A 1 117 ? -8.534 -3.612 18.672 1.00 92.38 117 ARG A C 1
ATOM 840 O O . ARG A 1 117 ? -8.020 -2.508 18.814 1.00 92.38 117 ARG A O 1
ATOM 847 N N . ARG A 1 118 ? -7.807 -4.694 18.367 1.00 90.94 118 ARG A N 1
ATOM 848 C CA . ARG A 1 118 ? -6.341 -4.638 18.188 1.00 90.94 118 ARG A CA 1
ATOM 849 C C . ARG A 1 118 ? -5.928 -3.777 17.001 1.00 90.94 118 ARG A C 1
ATOM 851 O O . ARG A 1 118 ? -4.901 -3.108 17.055 1.00 90.94 118 ARG A O 1
ATOM 858 N N . PHE A 1 119 ? -6.711 -3.804 15.926 1.00 91.75 119 PHE A N 1
ATOM 859 C CA . PHE A 1 119 ? -6.451 -2.993 14.743 1.00 91.75 119 PHE A CA 1
ATOM 860 C C . PHE A 1 119 ? -6.561 -1.489 15.036 1.00 91.75 119 PHE A C 1
ATOM 862 O O . PHE A 1 119 ? -5.706 -0.721 14.590 1.00 91.75 119 PHE A O 1
ATOM 869 N N . ALA A 1 120 ? -7.579 -1.095 15.807 1.00 91.81 120 ALA A N 1
ATOM 870 C CA . ALA A 1 120 ? -7.864 0.289 16.180 1.00 91.81 120 ALA A CA 1
ATOM 871 C C . ALA A 1 120 ? -7.136 0.772 17.450 1.00 91.81 120 ALA A C 1
ATOM 873 O O . ALA A 1 120 ? -7.201 1.957 17.773 1.00 91.81 120 ALA A O 1
ATOM 874 N N . ALA A 1 121 ? -6.453 -0.118 18.176 1.00 89.81 121 ALA A N 1
ATOM 875 C CA . ALA A 1 121 ? -5.730 0.235 19.392 1.00 89.81 121 ALA A CA 1
ATOM 876 C C . ALA A 1 121 ? -4.689 1.349 19.136 1.00 89.81 121 ALA A C 1
ATOM 878 O O . ALA A 1 121 ? -4.109 1.409 18.046 1.00 89.81 121 ALA A O 1
ATOM 879 N N . PRO A 1 122 ? -4.394 2.210 20.129 1.00 83.44 122 PRO A N 1
ATOM 880 C CA . PRO A 1 122 ? -3.325 3.200 20.021 1.00 83.44 122 PRO A CA 1
ATOM 881 C C . PRO A 1 122 ? -1.990 2.563 19.609 1.00 83.44 122 PRO A C 1
ATOM 883 O O . PRO A 1 122 ? -1.575 1.551 20.171 1.00 83.44 122 PRO A O 1
ATOM 886 N N . GLY A 1 123 ? -1.325 3.133 18.599 1.00 81.25 123 GLY A N 1
ATOM 887 C CA . GLY A 1 123 ? -0.101 2.563 18.010 1.00 81.25 123 GLY A CA 1
ATOM 888 C C . GLY A 1 123 ? -0.322 1.326 17.122 1.00 81.25 123 GLY A C 1
ATOM 889 O O . GLY A 1 123 ? 0.637 0.782 16.571 1.00 81.25 123 GLY A O 1
ATOM 890 N N . GLY A 1 124 ? -1.571 0.889 16.957 1.00 86.81 124 GLY A N 1
ATOM 891 C CA . GLY A 1 124 ? -1.962 -0.221 16.102 1.00 86.81 124 GLY A CA 1
ATOM 892 C C . GLY A 1 124 ? -1.936 0.110 14.602 1.00 86.81 124 GLY A C 1
ATOM 893 O O . GLY A 1 124 ? -1.622 1.233 14.190 1.00 86.81 124 GLY A O 1
ATOM 894 N N . PRO A 1 125 ? -2.271 -0.874 13.748 1.00 90.56 125 PRO A N 1
ATOM 895 C CA . PRO A 1 125 ? -2.221 -0.720 12.296 1.00 90.56 125 PRO A CA 1
ATOM 896 C C . PRO A 1 125 ? -3.081 0.422 11.732 1.00 90.56 125 PRO A C 1
ATOM 898 O O . PRO A 1 125 ? -2.674 1.017 10.734 1.00 90.56 125 PRO A O 1
ATOM 901 N N . LEU A 1 126 ? -4.214 0.771 12.361 1.00 90.19 126 LEU A N 1
ATOM 902 C CA . LEU A 1 126 ? -5.051 1.898 11.925 1.00 90.19 126 LEU A CA 1
ATOM 903 C C . LEU A 1 126 ? -4.266 3.219 11.904 1.00 90.19 126 LEU A C 1
ATOM 905 O O . LEU A 1 126 ? -4.301 3.948 10.913 1.00 90.19 126 LEU A O 1
ATOM 909 N N . GLY A 1 127 ? -3.514 3.503 12.972 1.00 85.69 127 GLY A N 1
ATOM 910 C CA . GLY A 1 127 ? -2.698 4.714 13.061 1.00 85.69 127 GLY A CA 1
ATOM 911 C C . GLY A 1 127 ? -1.646 4.778 11.954 1.00 85.69 127 GLY A C 1
ATOM 912 O O . GLY A 1 127 ? -1.461 5.825 11.336 1.00 85.69 127 GLY A O 1
ATOM 913 N N . LYS A 1 128 ? -1.022 3.637 11.629 1.00 86.44 128 LYS A N 1
ATOM 914 C CA . LYS A 1 128 ? -0.030 3.551 10.548 1.00 86.44 128 LYS A CA 1
ATOM 915 C C . LYS A 1 128 ? -0.641 3.851 9.185 1.00 86.44 128 LYS A C 1
ATOM 917 O O . LYS A 1 128 ? -0.112 4.689 8.459 1.00 86.44 128 LYS A O 1
ATOM 922 N N . ILE A 1 129 ? -1.765 3.225 8.832 1.00 90.56 129 ILE A N 1
ATOM 923 C CA . ILE A 1 129 ? -2.371 3.448 7.509 1.00 90.56 129 ILE A CA 1
ATOM 924 C C . ILE A 1 129 ? -2.966 4.850 7.366 1.00 90.56 129 ILE A C 1
ATOM 926 O O . ILE A 1 129 ? -2.957 5.397 6.270 1.00 90.56 129 ILE A O 1
ATOM 930 N N . ARG A 1 130 ? -3.404 5.488 8.459 1.00 88.69 130 ARG A N 1
ATOM 931 C CA . ARG A 1 130 ? -3.875 6.881 8.415 1.00 88.69 130 ARG A CA 1
ATOM 932 C C . ARG A 1 130 ? -2.768 7.869 8.035 1.00 88.69 130 ARG A C 1
ATOM 934 O O . ARG A 1 130 ? -3.074 8.880 7.407 1.00 88.69 130 ARG A O 1
ATOM 941 N N . THR A 1 131 ? -1.490 7.546 8.273 1.00 87.56 131 THR A N 1
ATOM 942 C CA . THR A 1 131 ? -0.356 8.351 7.757 1.00 87.56 131 THR A CA 1
ATOM 943 C C . THR A 1 131 ? -0.280 8.388 6.225 1.00 87.56 131 THR A C 1
ATOM 945 O O . THR A 1 131 ? 0.400 9.241 5.666 1.00 87.56 131 THR A O 1
ATOM 948 N N . TRP A 1 132 ? -1.010 7.506 5.532 1.00 89.62 132 TRP A N 1
ATOM 949 C CA . TRP A 1 132 ? -1.110 7.458 4.071 1.00 89.62 132 TRP A CA 1
ATOM 950 C C . TRP A 1 132 ? -2.316 8.221 3.512 1.00 89.62 132 TRP A C 1
ATOM 952 O O . TRP A 1 132 ? -2.562 8.166 2.311 1.00 89.62 132 TRP A O 1
ATOM 962 N N . THR A 1 133 ? -3.062 8.944 4.350 1.00 85.25 133 THR A N 1
ATOM 963 C CA . THR A 1 133 ? -4.157 9.824 3.901 1.00 85.25 133 THR A CA 1
ATOM 964 C C . THR A 1 133 ? -3.674 11.213 3.469 1.00 85.25 133 THR A C 1
ATOM 966 O O . THR A 1 133 ? -4.495 12.050 3.112 1.00 85.25 133 THR A O 1
ATOM 969 N N . ASP A 1 134 ? -2.366 11.493 3.555 1.00 70.94 134 ASP A N 1
ATOM 970 C CA . ASP A 1 134 ? -1.735 12.809 3.328 1.00 70.94 134 ASP A CA 1
ATOM 971 C C . ASP A 1 134 ? -2.358 13.977 4.107 1.00 70.94 134 ASP A C 1
ATOM 973 O O . ASP A 1 134 ? -2.015 15.141 3.890 1.00 70.94 134 ASP A O 1
ATOM 977 N N . LYS A 1 135 ? -3.238 13.680 5.070 1.00 66.50 135 LYS A N 1
ATOM 978 C CA . LYS A 1 135 ? -3.724 14.661 6.023 1.00 66.50 135 LYS A CA 1
ATOM 979 C C . LYS A 1 135 ? -2.525 15.089 6.871 1.00 66.50 135 LYS A C 1
ATOM 981 O O . LYS A 1 135 ? -1.857 14.241 7.461 1.00 66.50 135 LYS A O 1
ATOM 986 N N . PRO A 1 136 ? -2.225 16.391 6.967 1.00 57.47 136 PRO A N 1
ATOM 987 C CA . PRO A 1 136 ? -1.127 16.848 7.808 1.00 57.47 136 PRO A CA 1
ATOM 988 C C . PRO A 1 136 ? -1.449 16.693 9.303 1.00 57.47 136 PRO A C 1
ATOM 990 O O . PRO A 1 136 ? -0.533 16.726 10.122 1.00 57.47 136 PRO A O 1
ATOM 993 N N . ILE A 1 137 ? -2.734 16.547 9.657 1.00 59.34 137 ILE A N 1
ATOM 994 C CA . ILE A 1 137 ? -3.268 16.574 11.020 1.00 59.34 137 ILE A CA 1
ATOM 995 C C . ILE A 1 137 ? -4.414 15.549 11.137 1.00 59.34 137 ILE A C 1
ATOM 997 O O . ILE A 1 137 ? -5.226 15.438 10.217 1.00 59.34 137 ILE A O 1
ATOM 1001 N N . ASP A 1 138 ? -4.462 14.787 12.232 1.00 64.25 138 ASP A N 1
ATOM 1002 C CA . ASP A 1 138 ? -5.530 13.823 12.519 1.00 64.25 138 ASP A CA 1
ATOM 1003 C C . ASP A 1 138 ? -6.806 14.476 13.092 1.00 64.25 138 ASP A C 1
ATOM 1005 O O . ASP A 1 138 ? -6.883 15.687 13.296 1.00 64.25 138 ASP A O 1
ATOM 1009 N N . GLU A 1 139 ? -7.831 13.661 13.356 1.00 61.41 139 GLU A N 1
ATOM 1010 C CA . GLU A 1 139 ? -9.128 14.095 13.905 1.00 61.41 139 GLU A CA 1
ATOM 1011 C C . GLU A 1 139 ? -9.052 14.737 15.305 1.00 61.41 139 GLU A C 1
ATOM 1013 O O . GLU A 1 139 ? -10.001 15.393 15.727 1.00 61.41 139 GLU A O 1
ATOM 1018 N N . ASN A 1 140 ? -7.914 14.611 15.996 1.00 65.19 140 ASN A N 1
ATOM 1019 C CA . ASN A 1 140 ? -7.656 15.190 17.313 1.00 65.19 140 ASN A CA 1
ATOM 1020 C C . ASN A 1 140 ? -6.716 16.408 17.257 1.00 65.19 140 ASN A C 1
ATOM 1022 O O . ASN A 1 140 ? -6.298 16.911 18.300 1.00 65.19 140 ASN A O 1
ATOM 1026 N N . GLY A 1 141 ? -6.357 16.891 16.063 1.00 59.94 141 GLY A N 1
ATOM 1027 C CA . GLY A 1 141 ? -5.460 18.036 15.912 1.00 59.94 141 GLY A CA 1
ATOM 1028 C C . GLY A 1 141 ? -3.966 17.693 16.004 1.00 59.94 141 GLY A C 1
ATOM 1029 O O . GLY A 1 141 ? -3.141 18.604 16.087 1.00 59.94 141 GLY A O 1
ATOM 1030 N N . ILE A 1 142 ? -3.585 16.410 15.973 1.00 60.69 142 ILE A N 1
ATOM 1031 C CA . ILE A 1 142 ? -2.190 15.963 16.089 1.00 60.69 142 ILE A CA 1
ATOM 1032 C C . ILE A 1 142 ? -1.556 15.832 14.701 1.00 60.69 142 ILE A C 1
ATOM 1034 O O . ILE A 1 142 ? -2.117 15.211 13.800 1.00 60.69 142 ILE A O 1
ATOM 1038 N N . ARG A 1 143 ? -0.348 16.387 14.522 1.00 62.81 143 ARG A N 1
ATOM 1039 C CA . ARG A 1 143 ? 0.406 16.273 13.264 1.00 62.81 143 ARG A CA 1
ATOM 1040 C C . ARG A 1 143 ? 0.747 14.811 12.968 1.00 62.81 143 ARG A C 1
ATOM 1042 O O . ARG A 1 143 ? 1.429 14.161 13.762 1.00 62.81 143 ARG A O 1
ATOM 1049 N N . LEU A 1 144 ? 0.327 14.317 11.806 1.00 60.66 144 LEU A N 1
ATOM 1050 C CA . LEU A 1 144 ? 0.652 12.961 11.371 1.00 60.66 144 LEU A CA 1
ATOM 1051 C C . LEU A 1 144 ? 2.135 12.875 10.974 1.00 60.66 144 LEU A C 1
ATOM 1053 O O . LEU A 1 144 ? 2.691 13.774 10.338 1.00 60.66 144 LEU A O 1
ATOM 1057 N N . SER A 1 145 ? 2.794 11.794 11.397 1.00 59.44 145 SER A N 1
ATOM 1058 C CA . SER A 1 145 ? 4.181 11.494 11.019 1.00 59.44 145 SER A CA 1
ATOM 1059 C C . SER A 1 145 ? 4.301 11.244 9.508 1.00 59.44 145 SER A C 1
ATOM 1061 O O . SER A 1 145 ? 3.295 10.905 8.877 1.00 59.44 145 SER A O 1
ATOM 1063 N N . PRO A 1 146 ? 5.510 11.365 8.915 1.00 67.19 146 PRO A N 1
ATOM 1064 C CA . PRO A 1 146 ? 5.752 10.922 7.541 1.00 67.19 146 PRO A CA 1
ATOM 1065 C C . PRO A 1 146 ? 5.219 9.505 7.322 1.00 67.19 146 PRO A C 1
ATOM 1067 O O . PRO A 1 146 ? 5.214 8.713 8.267 1.00 67.19 146 PRO A O 1
ATOM 1070 N N . ARG A 1 147 ? 4.789 9.189 6.090 1.00 75.38 147 ARG A N 1
ATOM 1071 C CA . ARG A 1 147 ? 4.219 7.880 5.729 1.00 75.38 147 ARG A CA 1
ATOM 1072 C C . ARG A 1 147 ? 5.040 6.755 6.351 1.00 75.38 147 ARG A C 1
ATOM 1074 O O . ARG A 1 147 ? 6.208 6.558 6.022 1.00 75.38 147 ARG A O 1
ATOM 1081 N N . THR A 1 148 ? 4.420 6.037 7.279 1.00 70.00 148 THR A N 1
ATOM 1082 C CA . THR A 1 148 ? 5.074 4.933 7.981 1.00 70.00 148 THR A CA 1
ATOM 1083 C C . THR A 1 148 ? 4.815 3.644 7.228 1.00 70.00 148 THR A C 1
ATOM 1085 O O . THR A 1 148 ? 3.694 3.398 6.781 1.00 70.00 148 THR A O 1
ATOM 1088 N N . LEU A 1 149 ? 5.842 2.807 7.074 1.00 71.00 149 LEU A N 1
ATOM 1089 C CA . LEU A 1 149 ? 5.633 1.477 6.516 1.00 71.00 149 LEU A CA 1
ATOM 1090 C C . LEU A 1 149 ? 4.721 0.688 7.478 1.00 71.00 149 LEU A C 1
ATOM 1092 O O . LEU A 1 149 ? 5.046 0.579 8.669 1.00 71.00 149 LEU A O 1
ATOM 1096 N N . PRO A 1 150 ? 3.564 0.195 7.002 1.00 62.97 150 PRO A N 1
ATOM 1097 C CA . PRO A 1 150 ? 2.642 -0.571 7.832 1.00 62.97 150 PRO A CA 1
ATOM 1098 C C . PRO A 1 150 ? 3.269 -1.881 8.311 1.00 62.97 150 PRO A C 1
ATOM 1100 O O . PRO A 1 150 ? 4.149 -2.422 7.603 1.00 62.97 150 PRO A O 1
#

Radius of gyration: 28.06 Å; chains: 1; bounding box: 96×34×72 Å